Protein AF-A0A3P1S5G3-F1 (afdb_monomer_lite)

pLDDT: mean 81.77, std 15.98, range [40.16, 96.75]

Foldseek 3Di:
DDDQAPVDPLLLVLLVVLQVVQCVVPCVPDDSVLLNCCCCVPVQVVHGDPDPVVSSVSSNPDHPVSSVVVVVVVVVVVVVPDDCVVCVVVVVVVPPDDD

Radius of gyration: 18.53 Å; chains: 1; bounding box: 34×32×60 Å

Sequence (99 aa):
MEKIDFENRQIQLSIVLKLHQLQRNDLNRLLYEHIEEYLEHVVWKKGFPATLHEAVNDILKVDAASVIQYLTSSAIVEGYYRPLSEFTNLINKGGKESE

Secondary structure (DSSP, 8-state):
----STT-HHHHHHHHHHHHHHHHTT-TT--HHHHHHHIIIIISTT---SSHHHHHHHHHH--HHHHHHHHHHHHHHHHHHS-THHHHHHHHGGG----

Structure (mmCIF, N/CA/C/O backbone):
data_AF-A0A3P1S5G3-F1
#
_entry.id   AF-A0A3P1S5G3-F1
#
loop_
_atom_site.group_PDB
_atom_site.id
_atom_site.type_symbol
_atom_site.label_atom_id
_atom_site.label_alt_id
_atom_site.label_comp_id
_atom_site.label_asym_id
_atom_site.label_entity_id
_atom_site.label_seq_id
_atom_site.pdbx_PDB_ins_code
_atom_site.Cartn_x
_atom_site.Cartn_y
_atom_site.Cartn_z
_atom_site.occupancy
_atom_site.B_iso_or_equiv
_atom_site.auth_seq_id
_atom_site.auth_comp_id
_atom_site.auth_asym_id
_atom_site.auth_atom_id
_atom_site.pdbx_PDB_model_num
ATOM 1 N N . MET A 1 1 ? 21.585 -4.385 -9.665 1.00 56.19 1 MET A N 1
ATOM 2 C CA . MET A 1 1 ? 20.116 -4.404 -9.803 1.00 56.19 1 MET A CA 1
ATOM 3 C C . MET A 1 1 ? 19.606 -3.386 -8.799 1.00 56.19 1 MET A C 1
ATOM 5 O O . MET A 1 1 ? 20.025 -3.480 -7.651 1.00 56.19 1 MET A O 1
ATOM 9 N N . GLU A 1 2 ? 18.879 -2.352 -9.226 1.00 62.19 2 GLU A N 1
ATOM 10 C CA . GLU A 1 2 ? 18.289 -1.390 -8.281 1.00 62.19 2 GLU A CA 1
ATOM 11 C C . GLU A 1 2 ? 17.377 -2.141 -7.312 1.00 62.19 2 GLU A C 1
ATOM 13 O O . GLU A 1 2 ? 16.649 -3.048 -7.718 1.00 62.19 2 GLU A O 1
ATOM 18 N N . LYS A 1 3 ? 17.462 -1.804 -6.028 1.00 72.38 3 LYS A N 1
ATOM 19 C CA . LYS A 1 3 ? 16.602 -2.400 -5.013 1.00 72.38 3 LYS A CA 1
ATOM 20 C C . LYS A 1 3 ? 15.190 -1.838 -5.215 1.00 72.38 3 LYS A C 1
ATOM 22 O O . LYS A 1 3 ? 15.013 -0.626 -5.329 1.00 72.38 3 LYS A O 1
ATOM 27 N N . ILE A 1 4 ? 14.212 -2.729 -5.357 1.00 84.38 4 ILE A N 1
ATOM 28 C CA . ILE A 1 4 ? 12.793 -2.385 -5.500 1.00 84.38 4 ILE A CA 1
ATOM 29 C C . ILE A 1 4 ? 12.196 -2.450 -4.095 1.00 84.38 4 ILE A C 1
ATOM 31 O O . ILE A 1 4 ? 11.693 -3.482 -3.666 1.00 84.38 4 ILE A O 1
ATOM 35 N N . ASP A 1 5 ? 12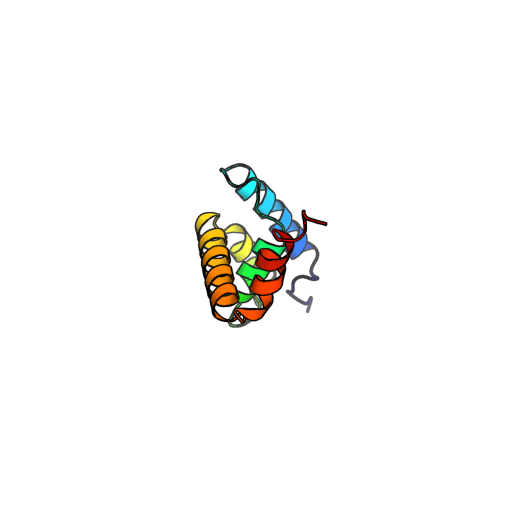.369 -1.364 -3.351 1.00 86.94 5 ASP A N 1
ATOM 36 C CA . ASP A 1 5 ? 11.865 -1.172 -1.992 1.00 86.94 5 ASP A CA 1
ATOM 37 C C . ASP A 1 5 ? 11.402 0.282 -1.795 1.00 86.94 5 ASP A C 1
ATOM 39 O O . ASP A 1 5 ? 11.492 1.105 -2.708 1.00 86.94 5 ASP A O 1
ATOM 43 N N . PHE A 1 6 ? 10.894 0.614 -0.611 1.00 89.69 6 PHE A N 1
ATOM 44 C CA . PHE A 1 6 ? 10.354 1.948 -0.327 1.00 89.69 6 PHE A CA 1
ATOM 45 C C . PHE A 1 6 ? 11.398 3.083 -0.366 1.00 89.69 6 PHE A C 1
ATOM 47 O O . PHE A 1 6 ? 11.020 4.251 -0.427 1.00 89.69 6 PHE A O 1
ATOM 54 N N . GLU A 1 7 ? 12.700 2.778 -0.436 1.00 90.25 7 GLU A N 1
ATOM 55 C CA . GLU A 1 7 ? 13.764 3.774 -0.654 1.00 90.25 7 GLU A CA 1
ATOM 56 C C . GLU A 1 7 ? 13.917 4.151 -2.138 1.00 90.25 7 GLU A C 1
ATOM 58 O O . GLU A 1 7 ? 14.580 5.133 -2.492 1.00 90.25 7 GLU A O 1
ATOM 63 N N . ASN A 1 8 ? 13.297 3.392 -3.045 1.00 92.31 8 ASN A N 1
ATOM 64 C CA . ASN A 1 8 ? 13.317 3.699 -4.464 1.00 92.31 8 ASN A CA 1
ATOM 65 C C . ASN A 1 8 ? 12.445 4.930 -4.767 1.00 92.31 8 ASN A C 1
ATOM 67 O O . ASN A 1 8 ? 11.217 4.912 -4.651 1.00 92.31 8 ASN A O 1
ATOM 71 N N . ARG A 1 9 ? 13.076 5.998 -5.267 1.00 94.06 9 ARG A N 1
ATOM 72 C CA . ARG A 1 9 ? 12.411 7.273 -5.586 1.00 94.06 9 ARG A CA 1
ATOM 73 C C . ARG A 1 9 ? 11.212 7.130 -6.532 1.00 94.06 9 ARG A C 1
ATOM 75 O O . ARG A 1 9 ? 10.253 7.888 -6.424 1.00 94.06 9 ARG A O 1
ATOM 82 N N . GLN A 1 10 ? 11.255 6.200 -7.484 1.00 94.25 10 GLN A N 1
ATOM 83 C CA . GLN A 1 10 ? 10.162 5.993 -8.439 1.00 94.25 10 GLN A CA 1
ATOM 84 C C . GLN A 1 10 ? 8.952 5.331 -7.764 1.00 94.25 10 GLN A C 1
ATOM 86 O O . GLN A 1 10 ? 7.812 5.656 -8.102 1.00 94.25 10 GLN A O 1
ATOM 91 N N . ILE A 1 11 ? 9.192 4.461 -6.779 1.00 94.81 11 ILE A N 1
ATOM 92 C CA . ILE A 1 11 ? 8.151 3.860 -5.937 1.0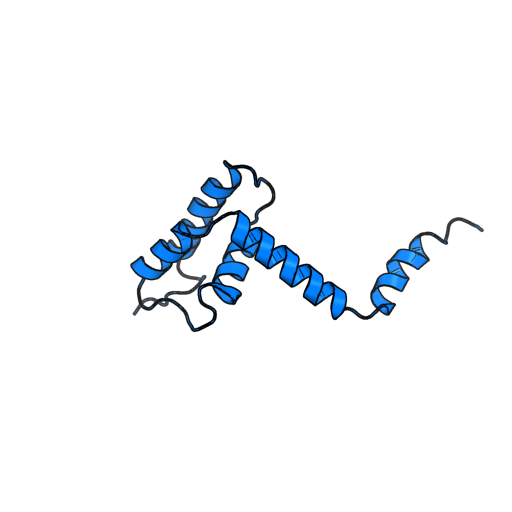0 94.81 11 ILE A CA 1
ATOM 93 C C . ILE A 1 11 ? 7.509 4.936 -5.063 1.00 94.81 11 ILE A C 1
ATOM 95 O O . ILE A 1 11 ? 6.294 5.113 -5.132 1.00 94.81 11 ILE A O 1
ATOM 99 N N . GLN A 1 12 ? 8.317 5.735 -4.361 1.00 96.12 12 GLN A N 1
ATOM 100 C CA . GLN A 1 12 ? 7.835 6.849 -3.535 1.00 96.12 12 GLN A CA 1
ATOM 101 C C . GLN A 1 12 ? 6.959 7.820 -4.339 1.00 96.12 12 GLN A C 1
ATOM 103 O O . GLN A 1 12 ? 5.838 8.143 -3.945 1.00 96.12 12 GLN A O 1
ATOM 108 N N . LEU A 1 13 ? 7.425 8.243 -5.521 1.00 96.44 13 LEU A N 1
ATOM 109 C CA . LEU A 1 13 ? 6.653 9.116 -6.411 1.00 96.44 13 LEU A CA 1
ATOM 110 C C . LEU A 1 13 ? 5.335 8.471 -6.853 1.00 96.44 13 LEU A C 1
ATOM 112 O O . LEU A 1 13 ? 4.309 9.147 -6.905 1.00 96.44 13 LEU A O 1
ATOM 116 N N . SER A 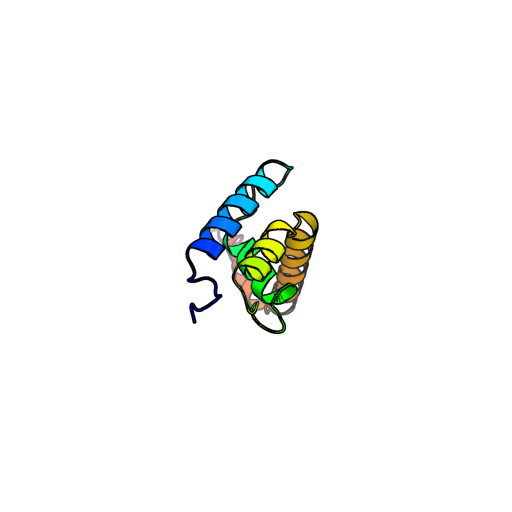1 14 ? 5.344 7.173 -7.151 1.00 96.31 14 SER A N 1
ATOM 117 C CA . SER A 1 14 ? 4.135 6.448 -7.553 1.00 96.31 14 SER A CA 1
ATOM 118 C C . SER A 1 14 ? 3.118 6.370 -6.414 1.00 96.31 14 SER A C 1
ATOM 120 O O . SER A 1 14 ? 1.927 6.575 -6.652 1.00 96.31 14 SER A O 1
ATOM 122 N N . ILE A 1 15 ? 3.578 6.155 -5.177 1.00 96.31 15 ILE A N 1
ATOM 123 C CA . ILE A 1 15 ? 2.728 6.168 -3.981 1.00 96.31 15 ILE A CA 1
ATOM 124 C C . ILE A 1 15 ? 2.134 7.562 -3.771 1.00 96.31 15 ILE A C 1
ATOM 126 O O . ILE A 1 15 ? 0.925 7.677 -3.598 1.00 96.31 15 ILE A O 1
ATOM 130 N N . VAL A 1 16 ? 2.931 8.632 -3.871 1.00 95.75 16 VAL A N 1
ATOM 131 C CA . VAL A 1 16 ? 2.438 10.019 -3.748 1.00 95.75 16 VAL A CA 1
ATOM 132 C C . VAL A 1 16 ? 1.384 10.338 -4.812 1.00 95.75 16 VAL A C 1
ATOM 134 O O . VAL A 1 16 ? 0.332 10.905 -4.508 1.00 95.75 16 VAL A O 1
ATOM 137 N N . LEU A 1 17 ? 1.628 9.954 -6.068 1.00 95.12 17 LEU A N 1
ATOM 138 C CA . LEU A 1 17 ? 0.658 10.147 -7.147 1.00 95.12 17 LEU A CA 1
ATOM 139 C C . LEU A 1 17 ? -0.644 9.401 -6.857 1.00 95.12 17 LEU A C 1
ATOM 141 O O . LEU A 1 17 ? -1.730 9.966 -7.015 1.00 95.12 17 LEU A O 1
ATOM 145 N N . LYS A 1 18 ? -0.539 8.151 -6.403 1.00 94.44 18 LYS A N 1
ATOM 146 C CA . LYS A 1 18 ? -1.699 7.340 -6.064 1.00 94.44 18 LYS A CA 1
ATOM 147 C C . LYS A 1 18 ? -2.455 7.892 -4.859 1.00 94.44 18 LYS A C 1
ATOM 149 O O . LYS A 1 18 ? -3.679 7.978 -4.910 1.00 94.44 18 LYS A O 1
ATOM 154 N N . LEU A 1 19 ? -1.752 8.333 -3.821 1.00 94.06 19 LEU A N 1
ATOM 155 C CA . LEU A 1 19 ? -2.324 8.978 -2.643 1.00 94.06 19 LEU A CA 1
ATOM 156 C C . LEU A 1 19 ? -3.194 10.167 -3.048 1.00 94.06 19 LEU A C 1
ATOM 158 O O . LEU A 1 19 ? -4.366 10.234 -2.686 1.00 94.06 19 LEU A O 1
ATOM 162 N N . HIS A 1 20 ? -2.657 11.060 -3.880 1.00 92.00 20 HIS A N 1
ATOM 163 C CA . HIS A 1 20 ? -3.411 12.203 -4.382 1.00 92.00 20 HIS A CA 1
ATOM 164 C C . HIS A 1 20 ? -4.608 11.812 -5.255 1.00 92.00 20 HIS A C 1
ATOM 166 O O . HIS A 1 20 ? -5.583 12.560 -5.306 1.00 92.00 20 HIS A O 1
ATOM 172 N N . GLN A 1 21 ? -4.561 10.681 -5.963 1.00 91.38 21 GLN A N 1
ATOM 173 C CA . GLN A 1 21 ? -5.725 10.166 -6.691 1.00 91.38 21 GLN A CA 1
ATOM 174 C C . GLN A 1 21 ? -6.803 9.642 -5.736 1.00 91.38 21 GLN A C 1
ATOM 176 O O . GLN A 1 21 ? -7.980 9.921 -5.945 1.00 91.38 21 GLN A O 1
ATOM 181 N N . LEU A 1 22 ? -6.413 8.919 -4.683 1.00 89.44 22 LEU A N 1
ATOM 182 C CA . LEU A 1 22 ? -7.340 8.376 -3.687 1.00 89.44 22 LEU A CA 1
ATOM 183 C C . LEU A 1 22 ? -7.992 9.484 -2.847 1.00 89.44 22 LEU A C 1
ATOM 185 O O . LEU A 1 22 ? -9.194 9.443 -2.606 1.00 89.44 22 LEU A O 1
ATOM 189 N N . GLN A 1 23 ? -7.233 10.514 -2.464 1.00 87.50 23 GLN A N 1
ATOM 190 C CA . GLN A 1 23 ? -7.741 11.648 -1.683 1.00 87.50 23 GLN A CA 1
ATOM 191 C C . GLN A 1 23 ? -8.812 12.460 -2.427 1.00 87.50 23 GLN A C 1
ATOM 193 O O . GLN A 1 23 ? -9.734 12.971 -1.798 1.00 87.50 23 GLN A O 1
ATOM 198 N N . ARG A 1 24 ? -8.736 12.548 -3.764 1.00 83.81 24 ARG A N 1
ATOM 199 C CA . ARG A 1 24 ? -9.741 13.257 -4.580 1.00 83.81 24 ARG A CA 1
ATOM 200 C C . ARG A 1 24 ? -11.111 12.575 -4.597 1.00 83.81 24 ARG A C 1
ATOM 202 O O . ARG A 1 24 ? -12.098 13.259 -4.837 1.00 83.81 24 ARG A O 1
ATOM 209 N N . ASN A 1 25 ? -11.165 11.267 -4.355 1.00 68.88 25 ASN A N 1
ATOM 210 C CA . ASN A 1 25 ? -12.361 10.434 -4.501 1.00 68.88 25 ASN A CA 1
ATOM 211 C C . ASN A 1 25 ? -12.892 9.963 -3.130 1.00 68.88 25 ASN A C 1
ATOM 213 O O . ASN A 1 25 ? -13.136 8.776 -2.953 1.00 68.88 25 ASN A O 1
ATOM 217 N N . ASP A 1 26 ? -13.042 10.890 -2.175 1.00 59.91 26 ASP A N 1
ATOM 218 C CA . ASP A 1 26 ? -13.691 10.707 -0.857 1.00 59.91 26 ASP A CA 1
ATOM 219 C C . ASP A 1 26 ? -12.835 10.282 0.357 1.00 59.91 26 ASP A C 1
ATOM 221 O O . ASP A 1 26 ? -13.401 9.945 1.396 1.00 59.91 26 ASP A O 1
ATOM 225 N N . LEU A 1 27 ? -11.495 10.385 0.335 1.00 60.16 27 LEU A N 1
ATOM 226 C CA . LEU A 1 27 ? -10.663 10.056 1.516 1.00 60.16 27 LEU A CA 1
ATOM 227 C C . LEU A 1 27 ? -9.532 11.044 1.822 1.00 60.16 27 LEU A C 1
ATOM 229 O O . LEU A 1 27 ? -8.352 10.694 1.825 1.00 60.16 27 LEU A O 1
ATOM 233 N N . ASN A 1 28 ? -9.895 12.264 2.219 1.00 65.25 28 ASN A N 1
ATOM 234 C CA . ASN A 1 28 ? -8.949 13.305 2.656 1.00 65.25 28 ASN A CA 1
ATOM 235 C C . ASN A 1 28 ? -8.092 12.955 3.895 1.00 65.25 28 ASN A C 1
ATOM 237 O O . ASN A 1 28 ? -7.285 13.776 4.319 1.00 65.25 28 ASN A O 1
ATOM 241 N N . ARG A 1 29 ? -8.264 11.775 4.506 1.00 78.06 29 ARG A N 1
ATOM 242 C CA . ARG A 1 29 ? -7.517 11.340 5.702 1.00 78.06 29 ARG A CA 1
ATOM 243 C C . ARG A 1 29 ? -6.476 10.251 5.436 1.00 78.06 29 ARG A C 1
ATOM 245 O O . ARG A 1 29 ? -5.790 9.853 6.373 1.00 78.06 29 ARG A O 1
ATOM 252 N N . LEU A 1 30 ? -6.360 9.745 4.205 1.00 85.50 30 LEU A N 1
ATOM 253 C CA . LEU A 1 30 ? -5.276 8.817 3.883 1.00 85.50 30 LEU A CA 1
ATOM 254 C C . LEU A 1 30 ? -3.940 9.558 3.910 1.00 85.50 30 LEU A C 1
ATOM 256 O O . LEU A 1 30 ? -3.832 10.668 3.381 1.00 85.50 30 LEU A O 1
ATOM 260 N N . LEU A 1 31 ? -2.950 8.920 4.523 1.00 91.12 31 LEU A N 1
ATOM 261 C CA . LEU A 1 31 ? -1.573 9.370 4.596 1.00 91.12 31 LEU A CA 1
ATOM 262 C C . LEU A 1 31 ? -0.701 8.422 3.775 1.00 91.12 31 LEU A C 1
ATOM 264 O O . LEU A 1 31 ? -1.145 7.349 3.358 1.00 91.12 31 LEU A O 1
ATOM 268 N N . TYR A 1 32 ? 0.527 8.847 3.523 1.00 92.88 32 TYR A N 1
ATOM 269 C CA . TYR A 1 32 ? 1.491 8.091 2.736 1.00 92.88 32 TYR A CA 1
ATOM 270 C C . TYR A 1 32 ? 1.814 6.743 3.403 1.00 92.88 32 TYR A C 1
ATOM 272 O O . TYR A 1 32 ? 1.750 5.699 2.753 1.00 92.88 32 TYR A O 1
ATOM 280 N N . GLU A 1 33 ? 2.013 6.765 4.720 1.00 92.69 33 GLU A N 1
ATOM 281 C CA . GLU A 1 33 ? 2.355 5.615 5.560 1.00 92.69 33 GLU A CA 1
ATOM 282 C C . GLU A 1 33 ? 1.271 4.532 5.502 1.00 92.69 33 GLU A C 1
ATOM 284 O O . GLU A 1 33 ? 1.572 3.347 5.432 1.00 92.69 33 GLU A O 1
ATOM 289 N N . HIS A 1 34 ? -0.007 4.920 5.420 1.00 92.00 34 HIS A N 1
ATOM 290 C CA . HIS A 1 34 ? -1.109 3.960 5.299 1.00 92.00 34 HIS A CA 1
ATOM 291 C C . HIS A 1 34 ? -1.045 3.139 4.003 1.00 92.00 34 HIS A C 1
ATOM 293 O O . HIS A 1 34 ? -1.486 1.989 3.974 1.00 92.00 34 HIS A O 1
ATOM 299 N N . ILE A 1 35 ? -0.553 3.737 2.913 1.00 93.69 35 ILE A N 1
ATOM 300 C CA . ILE A 1 35 ? -0.394 3.033 1.638 1.00 93.69 35 ILE A CA 1
ATOM 301 C C . ILE A 1 35 ? 0.841 2.135 1.697 1.00 93.69 35 ILE A C 1
ATOM 303 O O . ILE A 1 35 ? 0.769 1.005 1.222 1.00 93.69 35 ILE A O 1
ATOM 307 N N . GLU A 1 36 ? 1.939 2.598 2.298 1.00 95.06 36 GLU A N 1
ATOM 308 C CA . GLU A 1 36 ? 3.137 1.774 2.501 1.00 95.06 36 GLU A CA 1
ATOM 309 C C . GLU A 1 36 ? 2.852 0.546 3.362 1.00 95.06 36 GLU A C 1
ATOM 311 O O . GLU A 1 36 ? 3.117 -0.568 2.918 1.00 95.06 36 GLU A O 1
ATOM 316 N N . GLU A 1 37 ? 2.222 0.719 4.525 1.00 93.62 37 GLU A N 1
ATOM 317 C CA . GLU A 1 37 ? 1.842 -0.390 5.404 1.00 93.62 37 GLU A CA 1
ATOM 318 C C . GLU A 1 37 ? 0.918 -1.384 4.694 1.00 93.62 37 GLU A C 1
ATOM 320 O O . GLU A 1 37 ? 1.075 -2.599 4.822 1.00 93.62 37 GLU A O 1
ATOM 325 N N . TYR A 1 38 ? -0.048 -0.890 3.912 1.00 94.94 38 TYR A N 1
ATOM 326 C CA . TYR A 1 38 ? -0.926 -1.751 3.125 1.00 94.94 38 TYR A CA 1
ATOM 327 C C . TYR A 1 38 ? -0.148 -2.535 2.057 1.00 94.94 38 TYR A C 1
ATOM 329 O O . TYR A 1 38 ? -0.351 -3.741 1.893 1.00 94.94 38 TYR A O 1
ATOM 337 N N . LEU A 1 39 ? 0.762 -1.877 1.335 1.00 95.62 39 LEU A N 1
ATOM 338 C CA . LEU A 1 39 ? 1.613 -2.536 0.348 1.00 95.62 39 LEU A CA 1
ATOM 339 C C . LEU A 1 39 ? 2.502 -3.584 1.016 1.00 95.62 39 LEU A C 1
ATOM 341 O O . LEU A 1 39 ? 2.537 -4.714 0.547 1.00 95.62 39 LEU A O 1
ATOM 345 N N . GLU A 1 40 ? 3.151 -3.263 2.130 1.00 95.12 40 GLU A N 1
ATOM 346 C CA . GLU A 1 40 ? 4.048 -4.170 2.845 1.00 95.12 40 GLU A CA 1
ATOM 347 C C . GLU A 1 40 ? 3.311 -5.390 3.415 1.00 95.12 40 GLU A C 1
ATOM 349 O O . GLU A 1 40 ? 3.726 -6.536 3.221 1.00 95.12 40 GLU A O 1
ATOM 354 N N . HIS A 1 41 ? 2.189 -5.167 4.097 1.00 93.81 41 HIS A N 1
ATOM 355 C CA . HIS A 1 41 ? 1.530 -6.212 4.877 1.00 93.81 41 HIS A CA 1
ATOM 356 C C . HIS A 1 41 ? 0.438 -6.969 4.120 1.00 93.81 41 HIS A C 1
ATOM 358 O O . HIS A 1 41 ? 0.056 -8.067 4.545 1.00 93.81 41 HIS A O 1
ATOM 364 N N . VAL A 1 42 ? -0.052 -6.432 2.999 1.00 94.75 42 VAL A N 1
ATOM 365 C CA . VAL A 1 42 ? -1.115 -7.058 2.199 1.00 94.75 42 VAL A CA 1
ATOM 366 C C . VAL A 1 42 ? -0.612 -7.446 0.816 1.00 94.75 42 VAL A C 1
ATOM 368 O O . VAL A 1 42 ? -0.625 -8.633 0.484 1.00 94.75 42 VAL A O 1
ATOM 371 N N . VAL A 1 43 ? -0.158 -6.482 0.014 1.00 95.88 43 VAL A N 1
ATOM 372 C CA . VAL A 1 43 ? 0.144 -6.711 -1.412 1.00 95.88 43 VAL A CA 1
ATOM 373 C C . VAL A 1 43 ? 1.463 -7.467 -1.593 1.00 95.88 43 VAL A C 1
ATOM 375 O O . VAL A 1 43 ? 1.519 -8.487 -2.277 1.00 95.88 43 VAL A O 1
ATOM 378 N N . TRP A 1 44 ? 2.510 -7.019 -0.909 1.00 95.19 44 TRP A N 1
ATOM 379 C CA . TRP A 1 44 ? 3.879 -7.536 -0.961 1.00 95.19 44 TRP A CA 1
ATOM 380 C C . TRP A 1 44 ? 4.233 -8.386 0.259 1.00 95.19 44 TRP A C 1
ATOM 382 O O . TRP A 1 44 ? 5.401 -8.670 0.517 1.00 95.19 44 TRP A O 1
ATOM 392 N N . LYS A 1 45 ? 3.219 -8.902 0.966 1.00 93.69 45 LYS A N 1
ATOM 393 C CA . LYS A 1 45 ? 3.381 -9.781 2.136 1.00 93.69 45 LYS A CA 1
ATOM 394 C C . LYS A 1 45 ? 4.308 -10.978 1.885 1.00 93.69 45 LYS A C 1
ATOM 396 O O . LYS A 1 45 ? 4.929 -11.497 2.809 1.00 93.69 45 LYS A O 1
ATOM 401 N N . LYS A 1 46 ? 4.351 -11.473 0.644 1.00 92.12 46 LYS A N 1
ATOM 402 C CA . LYS A 1 46 ? 5.168 -12.628 0.229 1.00 92.12 46 LYS A CA 1
ATOM 403 C C . LYS A 1 46 ? 6.541 -12.239 -0.334 1.00 92.12 46 LYS A C 1
ATOM 405 O O . LYS A 1 46 ? 7.308 -13.130 -0.688 1.00 92.12 46 LYS A O 1
ATOM 410 N N . GLY A 1 47 ? 6.838 -10.947 -0.422 1.00 91.44 47 GLY A N 1
ATOM 411 C CA . GLY A 1 47 ? 8.057 -10.401 -1.005 1.00 91.44 47 GLY A CA 1
ATOM 412 C C . GLY A 1 47 ? 7.775 -9.219 -1.930 1.00 91.44 47 GLY A C 1
ATOM 413 O O . GLY A 1 47 ? 6.676 -9.084 -2.470 1.00 91.44 47 GLY A O 1
ATOM 414 N N . PHE A 1 48 ? 8.799 -8.386 -2.113 1.00 92.00 48 PHE A N 1
ATOM 415 C CA . PHE A 1 48 ? 8.761 -7.249 -3.026 1.00 92.00 48 PHE A CA 1
ATOM 416 C C . PHE A 1 48 ? 8.704 -7.697 -4.500 1.00 92.00 48 PHE A C 1
ATOM 418 O O . PHE A 1 48 ? 9.200 -8.780 -4.834 1.00 92.00 48 PHE A O 1
ATOM 425 N N . PRO A 1 49 ? 8.146 -6.862 -5.394 1.00 92.62 49 PRO A N 1
ATOM 426 C CA . PRO A 1 49 ? 8.145 -7.108 -6.833 1.00 92.62 49 PRO A CA 1
ATOM 427 C C . PRO A 1 49 ? 9.558 -7.232 -7.413 1.00 92.62 49 PRO A C 1
ATOM 429 O O . PRO A 1 49 ? 10.501 -6.599 -6.935 1.00 92.62 49 PRO A O 1
ATOM 432 N N . ALA A 1 50 ? 9.711 -8.020 -8.480 1.00 91.50 50 ALA A N 1
ATOM 433 C CA . ALA A 1 50 ? 11.015 -8.254 -9.102 1.00 91.50 50 ALA A CA 1
ATOM 434 C C . ALA A 1 50 ? 11.460 -7.075 -9.982 1.00 91.50 50 ALA A C 1
ATOM 436 O O . ALA A 1 50 ? 12.655 -6.884 -10.221 1.00 91.50 50 ALA A O 1
ATOM 437 N N . THR A 1 51 ? 10.501 -6.288 -10.476 1.00 93.75 51 THR A N 1
ATOM 438 C CA . THR A 1 51 ? 10.749 -5.153 -11.366 1.00 93.75 51 THR A CA 1
ATOM 439 C C . THR A 1 51 ? 10.001 -3.896 -10.926 1.00 93.75 51 THR A C 1
ATOM 441 O O . THR A 1 51 ? 8.947 -3.955 -10.294 1.00 93.75 51 THR A O 1
ATOM 444 N N . LEU A 1 52 ? 10.516 -2.731 -11.333 1.00 92.81 52 LEU A N 1
ATOM 445 C CA . LEU A 1 52 ? 9.854 -1.449 -11.084 1.00 92.81 52 LEU A CA 1
ATOM 446 C C . LEU A 1 52 ? 8.448 -1.393 -11.698 1.00 92.81 52 LEU A C 1
ATOM 448 O O . LEU A 1 52 ? 7.530 -0.865 -11.082 1.00 92.81 52 LEU A O 1
ATOM 452 N N . HIS A 1 53 ? 8.270 -1.927 -12.909 1.00 94.12 53 HIS A N 1
ATOM 453 C CA . HIS A 1 53 ? 6.972 -1.913 -13.581 1.00 94.12 53 HIS A CA 1
ATOM 454 C C . HIS A 1 53 ? 5.906 -2.662 -12.773 1.00 94.12 53 HIS A C 1
ATOM 456 O O . HIS A 1 53 ? 4.797 -2.152 -12.621 1.00 94.12 53 HIS A O 1
ATOM 462 N N . GLU A 1 54 ? 6.247 -3.836 -12.237 1.00 95.19 54 GLU A N 1
ATOM 463 C CA . GLU A 1 54 ? 5.350 -4.605 -11.371 1.00 95.19 54 GLU A CA 1
ATOM 464 C C . GLU A 1 54 ? 4.990 -3.806 -10.116 1.00 95.19 54 GLU A C 1
ATOM 466 O O . GLU A 1 54 ? 3.808 -3.639 -9.830 1.00 95.19 54 GLU A O 1
ATOM 471 N N . ALA A 1 55 ? 5.984 -3.210 -9.445 1.00 95.50 55 ALA A N 1
ATOM 472 C CA . ALA A 1 55 ? 5.749 -2.388 -8.259 1.00 95.50 55 ALA A CA 1
ATOM 473 C C . ALA A 1 55 ? 4.822 -1.198 -8.534 1.00 95.50 55 ALA A C 1
ATOM 475 O O . ALA A 1 55 ? 3.856 -0.975 -7.807 1.00 95.50 55 ALA A O 1
ATOM 476 N N . VAL A 1 56 ? 5.066 -0.454 -9.615 1.00 95.56 56 VAL A N 1
ATOM 477 C CA . VAL A 1 56 ? 4.218 0.682 -10.004 1.00 95.56 56 VAL A CA 1
ATOM 478 C C . VAL A 1 56 ? 2.804 0.218 -10.352 1.00 95.56 56 VAL A C 1
ATOM 480 O O . VAL A 1 56 ? 1.833 0.865 -9.964 1.00 95.56 56 VAL A O 1
ATOM 483 N N . ASN A 1 57 ? 2.662 -0.906 -11.055 1.00 96.75 57 ASN A N 1
ATOM 484 C CA . ASN A 1 57 ? 1.354 -1.455 -11.405 1.00 96.75 57 ASN A CA 1
ATOM 485 C C . ASN A 1 57 ? 0.552 -1.855 -10.158 1.00 96.75 57 ASN A C 1
ATOM 487 O O . ASN A 1 57 ? -0.643 -1.572 -10.086 1.00 96.75 57 ASN A O 1
ATOM 491 N N . ASP A 1 58 ? 1.206 -2.468 -9.173 1.00 96.50 58 ASP A N 1
ATOM 492 C CA . ASP A 1 58 ? 0.590 -2.826 -7.895 1.00 96.50 58 ASP A CA 1
ATOM 493 C C . ASP A 1 58 ? 0.111 -1.580 -7.140 1.00 96.50 58 ASP A C 1
ATOM 495 O O . ASP A 1 58 ? -1.052 -1.513 -6.739 1.00 96.50 58 ASP A O 1
ATOM 499 N N . ILE A 1 59 ? 0.957 -0.547 -7.041 1.00 96.56 59 ILE A N 1
ATOM 500 C CA . ILE A 1 59 ? 0.616 0.738 -6.405 1.00 96.56 59 ILE A CA 1
ATOM 501 C C . ILE A 1 59 ? -0.602 1.375 -7.081 1.00 96.56 59 ILE A C 1
ATOM 503 O O . ILE A 1 59 ? -1.550 1.797 -6.419 1.00 96.56 59 ILE A O 1
ATOM 507 N N . LEU A 1 60 ? -0.621 1.433 -8.413 1.00 95.12 60 LEU A N 1
ATOM 508 C CA . LEU A 1 60 ? -1.714 2.073 -9.144 1.00 95.12 60 LEU A CA 1
ATOM 509 C C . LEU A 1 60 ? -3.042 1.310 -9.036 1.00 95.12 60 LEU A C 1
ATOM 511 O O . LEU A 1 60 ? -4.099 1.932 -9.179 1.00 95.12 60 LEU A O 1
ATOM 515 N N . LYS A 1 61 ? -3.009 0.008 -8.731 1.00 95.62 61 LYS A N 1
ATOM 516 C CA . LYS A 1 61 ? -4.200 -0.817 -8.480 1.00 95.62 61 LYS A CA 1
ATOM 517 C C . LYS A 1 61 ? -4.764 -0.689 -7.069 1.00 95.62 61 LYS A C 1
ATOM 519 O O . LYS A 1 61 ? -5.903 -1.099 -6.873 1.00 95.62 61 LYS A O 1
ATOM 524 N N . VAL A 1 62 ? -4.021 -0.112 -6.121 1.00 93.62 62 VAL A N 1
ATOM 525 C CA . VAL A 1 62 ? -4.507 0.105 -4.750 1.00 93.62 62 VAL A CA 1
ATOM 526 C C . VAL A 1 62 ? -5.838 0.854 -4.783 1.00 93.62 62 VAL A C 1
ATOM 528 O O . VAL A 1 62 ? -5.985 1.865 -5.472 1.00 93.62 62 VAL A O 1
ATOM 531 N N . ASP A 1 63 ? -6.823 0.382 -4.036 1.00 91.50 63 ASP A N 1
ATOM 532 C CA . ASP A 1 63 ? -8.102 1.061 -3.898 1.00 91.50 63 ASP A CA 1
ATOM 533 C C . ASP A 1 63 ? -8.318 1.555 -2.466 1.00 91.50 63 ASP A C 1
ATOM 535 O O . ASP A 1 63 ? -7.805 1.016 -1.486 1.00 91.50 63 ASP A O 1
ATOM 539 N N . ALA A 1 64 ? -9.092 2.628 -2.374 1.00 87.94 64 ALA A N 1
ATOM 540 C CA . ALA A 1 64 ? -9.420 3.315 -1.138 1.00 87.94 64 ALA A CA 1
ATOM 541 C C . ALA A 1 64 ? -10.089 2.394 -0.099 1.00 87.94 64 A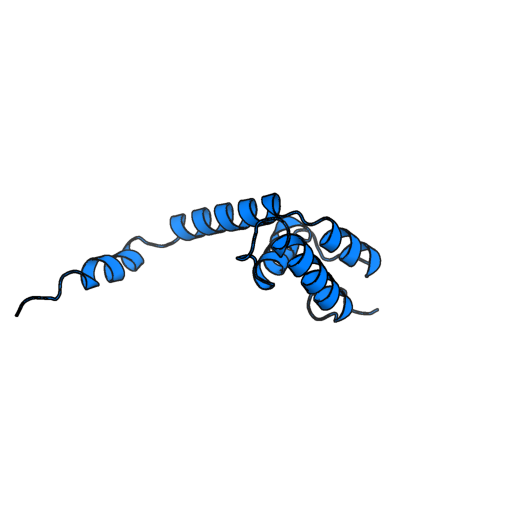LA A C 1
ATOM 543 O O . ALA A 1 64 ? -9.756 2.452 1.086 1.00 87.94 64 ALA A O 1
ATOM 544 N N . ALA A 1 65 ? -11.019 1.541 -0.538 1.00 89.00 65 ALA A N 1
ATOM 545 C CA . ALA A 1 65 ? -11.800 0.691 0.351 1.00 89.00 65 ALA A CA 1
ATOM 546 C C . ALA A 1 65 ? -10.930 -0.397 0.992 1.00 89.00 65 ALA A C 1
ATOM 548 O O . ALA A 1 65 ? -11.005 -0.599 2.205 1.00 89.00 65 ALA A O 1
ATOM 549 N N . SER A 1 66 ? -10.051 -1.030 0.213 1.00 91.00 66 SER A N 1
ATOM 550 C CA . SER A 1 66 ? -9.121 -2.046 0.706 1.00 91.00 66 SER A CA 1
ATOM 551 C C . SER A 1 66 ? -8.140 -1.490 1.736 1.00 91.00 66 SER A C 1
ATOM 553 O O . SER A 1 66 ? -7.893 -2.138 2.755 1.00 91.00 66 SER A O 1
ATOM 555 N N . VAL A 1 67 ? -7.621 -0.274 1.520 1.00 90.88 67 VAL A N 1
ATOM 556 C CA . VAL A 1 67 ? -6.725 0.381 2.488 1.00 90.88 67 VAL A CA 1
ATOM 557 C C . VAL A 1 67 ? -7.462 0.660 3.801 1.00 90.88 67 VAL A C 1
ATOM 559 O O . VAL A 1 67 ? -6.960 0.312 4.866 1.00 90.88 67 VAL A O 1
ATOM 562 N N . ILE A 1 68 ? -8.682 1.212 3.764 1.00 88.88 68 ILE A N 1
ATOM 563 C CA . ILE A 1 68 ? -9.468 1.446 4.991 1.00 88.88 68 ILE A CA 1
ATOM 564 C C . ILE A 1 68 ? -9.791 0.140 5.710 1.00 88.88 68 ILE A C 1
ATOM 566 O O . ILE A 1 68 ? -9.718 0.076 6.939 1.00 88.88 68 ILE A O 1
ATOM 570 N N . GLN A 1 69 ? -10.185 -0.892 4.964 1.00 90.44 69 GLN A N 1
ATOM 571 C CA . GLN A 1 69 ? -10.517 -2.190 5.536 1.00 90.44 69 GLN A CA 1
ATOM 572 C C . GLN A 1 69 ? -9.313 -2.779 6.271 1.00 90.44 69 GLN A C 1
ATOM 574 O O . GLN A 1 69 ? -9.466 -3.294 7.382 1.00 90.44 69 GLN A O 1
ATOM 579 N N . TYR A 1 70 ? -8.123 -2.660 5.681 1.00 91.69 70 TYR A N 1
ATOM 580 C CA . TYR A 1 70 ? -6.874 -3.039 6.323 1.00 91.69 70 TYR A CA 1
ATOM 581 C C . TYR A 1 70 ? -6.627 -2.231 7.601 1.00 91.69 70 TYR A C 1
ATOM 583 O O . TYR A 1 70 ? -6.525 -2.834 8.664 1.00 91.69 70 TYR A O 1
ATOM 591 N N . LEU A 1 71 ? -6.635 -0.894 7.538 1.00 87.88 71 LEU A N 1
ATOM 592 C CA . LEU A 1 71 ? -6.397 -0.039 8.712 1.00 87.88 71 LEU A CA 1
ATOM 593 C C . LEU A 1 71 ? -7.387 -0.324 9.849 1.00 87.88 71 LEU A C 1
ATOM 595 O O . LEU A 1 71 ? -7.004 -0.405 11.013 1.00 87.88 71 LEU A O 1
ATOM 599 N N . THR A 1 72 ? -8.662 -0.526 9.512 1.00 87.12 72 THR A N 1
ATOM 600 C CA . THR A 1 72 ? -9.708 -0.859 10.487 1.00 87.12 72 THR A CA 1
ATOM 601 C C . THR A 1 72 ? -9.437 -2.214 11.135 1.00 87.12 72 THR A C 1
ATOM 603 O O . THR A 1 72 ? -9.539 -2.350 12.353 1.00 87.12 72 THR A O 1
ATOM 606 N N . SER A 1 73 ? -9.052 -3.212 10.336 1.00 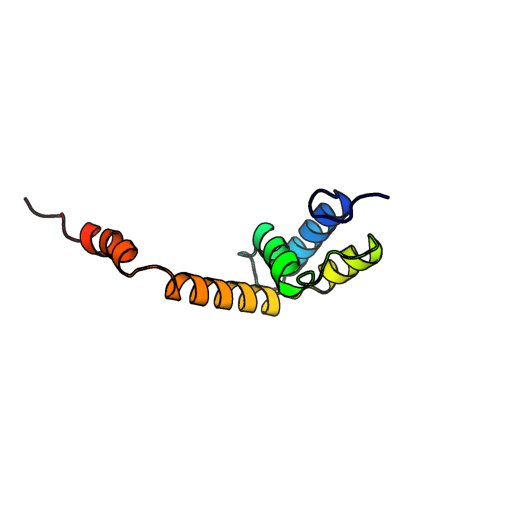87.38 73 SER A N 1
ATOM 607 C CA . SER A 1 73 ? -8.713 -4.548 10.837 1.00 87.38 73 SER A CA 1
ATOM 608 C C . SER A 1 73 ? -7.477 -4.506 11.737 1.00 87.38 73 SER A C 1
ATOM 610 O O . SER A 1 73 ? -7.486 -5.100 12.813 1.00 87.38 73 SER A O 1
ATOM 612 N N . SER A 1 74 ? -6.446 -3.756 11.345 1.00 83.06 74 SER A N 1
ATOM 613 C CA . SER A 1 74 ? -5.220 -3.576 12.125 1.00 83.06 74 SER A CA 1
ATOM 614 C C . SER A 1 74 ? -5.481 -2.855 13.448 1.00 83.06 74 SER A C 1
ATOM 616 O O . SER A 1 74 ? -5.014 -3.321 14.483 1.00 83.06 74 SER A O 1
ATOM 618 N N . ALA A 1 75 ? -6.301 -1.800 13.461 1.00 78.12 75 ALA A N 1
ATOM 619 C CA . ALA A 1 75 ? -6.667 -1.084 14.685 1.00 78.12 75 ALA A CA 1
ATOM 620 C C . ALA A 1 75 ? -7.487 -1.949 15.662 1.00 78.12 75 ALA A C 1
ATOM 622 O O . ALA A 1 75 ? -7.301 -1.859 16.876 1.00 78.12 75 ALA A O 1
ATOM 623 N N . ILE A 1 76 ? -8.377 -2.811 15.153 1.00 70.25 76 ILE A N 1
ATOM 624 C CA . ILE A 1 76 ? -9.125 -3.776 15.979 1.00 70.25 76 ILE A CA 1
ATOM 625 C C . ILE A 1 76 ? -8.170 -4.791 16.608 1.00 70.25 76 ILE A C 1
ATOM 627 O O . ILE A 1 76 ? -8.265 -5.070 17.802 1.00 70.25 76 ILE A O 1
ATOM 631 N N . VAL A 1 77 ? -7.253 -5.337 15.808 1.00 66.94 77 VAL A N 1
ATOM 632 C CA . VAL A 1 77 ? -6.240 -6.287 16.274 1.00 66.94 77 VAL A CA 1
ATOM 633 C C . VAL A 1 77 ? -5.364 -5.636 17.342 1.00 66.94 77 VAL A C 1
ATOM 635 O O . VAL A 1 77 ? -5.208 -6.189 18.427 1.00 66.94 77 VAL A O 1
ATOM 638 N N . GLU A 1 78 ? -4.853 -4.435 17.089 1.00 68.50 78 GLU A N 1
ATOM 639 C CA . GLU A 1 78 ? -4.031 -3.702 18.048 1.00 68.50 78 GLU A CA 1
ATOM 640 C C . GLU A 1 78 ? -4.798 -3.402 19.345 1.00 68.50 78 GLU A C 1
ATOM 642 O O . GLU A 1 78 ? -4.292 -3.658 20.436 1.00 68.50 78 GLU A O 1
ATOM 647 N N . GLY A 1 79 ? -6.048 -2.941 19.247 1.00 63.66 79 GLY A N 1
ATOM 648 C CA . GLY A 1 79 ? -6.908 -2.692 20.405 1.00 63.66 79 GLY A CA 1
ATOM 649 C C . GLY A 1 79 ? -7.223 -3.951 21.218 1.00 63.66 79 GLY A C 1
ATOM 650 O O . GLY A 1 79 ? -7.303 -3.874 22.441 1.00 63.66 79 GLY A O 1
ATOM 651 N N . TYR A 1 80 ? -7.354 -5.109 20.566 1.00 60.84 80 TYR A N 1
ATOM 652 C CA . TYR A 1 80 ? -7.545 -6.399 21.235 1.00 60.84 80 TYR A CA 1
ATOM 653 C C . TYR A 1 80 ? -6.296 -6.851 22.006 1.00 60.84 80 TYR A C 1
ATOM 655 O O . TYR A 1 80 ? -6.412 -7.430 23.086 1.00 60.84 80 TYR A O 1
ATOM 663 N N . TYR A 1 81 ? -5.102 -6.583 21.470 1.00 60.88 81 TYR A N 1
ATOM 664 C CA . TYR A 1 81 ? -3.837 -6.960 22.105 1.00 60.88 81 TYR A CA 1
ATOM 665 C C . TYR A 1 81 ? -3.306 -5.926 23.112 1.00 60.88 81 TYR A C 1
ATOM 667 O O . TYR A 1 81 ? -2.400 -6.256 23.881 1.00 60.88 81 TYR A O 1
ATOM 675 N N . ARG A 1 82 ? -3.863 -4.707 23.169 1.00 54.25 82 ARG A N 1
ATOM 676 C CA . ARG A 1 82 ? -3.500 -3.730 24.205 1.00 54.25 82 ARG A CA 1
ATOM 677 C C . ARG A 1 82 ? -4.101 -4.117 25.562 1.00 54.25 82 ARG A C 1
ATOM 679 O O . ARG A 1 82 ? -5.318 -4.276 25.678 1.00 54.25 82 ARG A O 1
ATOM 686 N N . PRO A 1 83 ? -3.284 -4.233 26.624 1.00 60.56 83 PRO A N 1
ATOM 687 C CA . PRO A 1 83 ? -3.795 -4.538 27.949 1.00 60.56 83 PRO A CA 1
ATOM 688 C C . PRO A 1 83 ? -4.672 -3.390 28.471 1.00 60.56 83 PRO A C 1
ATOM 690 O O . PRO A 1 83 ? -4.331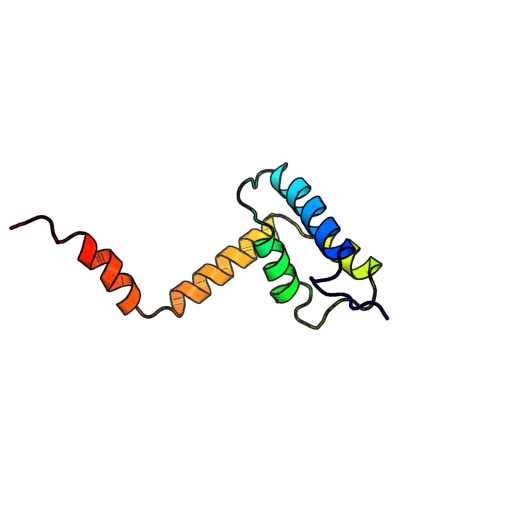 -2.213 28.346 1.00 60.56 83 PRO A O 1
ATOM 693 N N . LEU A 1 84 ? -5.786 -3.745 29.127 1.00 59.88 84 LEU A N 1
ATOM 694 C CA . LEU A 1 84 ? -6.757 -2.807 29.722 1.00 59.88 84 LEU A CA 1
ATOM 695 C C . LEU A 1 84 ? -6.110 -1.740 30.629 1.00 59.88 84 LEU A C 1
ATOM 697 O O . LEU A 1 84 ? -6.659 -0.653 30.792 1.00 59.88 84 LEU A O 1
ATOM 701 N N . SER A 1 85 ? -4.927 -2.030 31.179 1.00 63.28 85 SER A N 1
ATOM 702 C CA . SER A 1 85 ? -4.122 -1.121 31.999 1.00 63.28 85 SER A CA 1
ATOM 703 C C . SER A 1 85 ? -3.709 0.173 31.294 1.00 63.28 85 SER A C 1
ATOM 705 O O . SER A 1 85 ? -3.523 1.188 31.963 1.00 63.28 85 SER A O 1
ATOM 707 N N . GLU A 1 86 ? -3.571 0.174 29.965 1.00 60.03 86 GLU A N 1
ATOM 708 C CA . GLU A 1 86 ? -3.240 1.396 29.217 1.00 60.03 86 GLU A CA 1
ATOM 709 C C . GLU A 1 86 ? -4.432 2.356 29.100 1.00 60.03 86 GLU A C 1
ATOM 711 O O . GLU A 1 86 ? -4.249 3.574 29.059 1.00 60.03 86 GLU A O 1
ATOM 716 N N . PHE A 1 87 ? -5.663 1.836 29.148 1.00 60.81 87 PHE A N 1
ATOM 717 C CA . PHE A 1 87 ? -6.880 2.652 29.165 1.00 60.81 87 PHE A CA 1
ATOM 718 C C . PHE A 1 87 ? -7.161 3.259 30.546 1.00 60.81 87 PHE A C 1
ATOM 720 O O . PHE A 1 87 ? -7.819 4.296 30.647 1.00 60.81 87 PHE A O 1
ATOM 727 N N . THR A 1 88 ? -6.608 2.686 31.618 1.00 60.25 88 THR A N 1
ATOM 728 C CA . THR A 1 88 ? -6.773 3.191 32.990 1.00 60.25 88 THR A CA 1
ATOM 729 C C . THR A 1 88 ? -6.244 4.619 33.150 1.00 60.25 88 THR A C 1
ATOM 731 O O . THR A 1 88 ? -6.824 5.411 33.888 1.00 60.25 88 THR A O 1
ATOM 734 N N . ASN A 1 89 ? -5.196 5.000 32.411 1.00 59.69 89 ASN A N 1
ATOM 735 C CA . ASN A 1 89 ? -4.658 6.367 32.426 1.00 59.69 89 ASN A CA 1
ATOM 736 C C . ASN A 1 89 ? -5.578 7.396 31.747 1.00 59.69 89 ASN A C 1
ATOM 738 O O . ASN A 1 89 ? -5.559 8.570 32.120 1.00 59.69 89 ASN A O 1
ATOM 742 N N . LEU A 1 90 ? -6.391 6.970 30.776 1.00 60.38 90 LEU A N 1
ATOM 743 C CA . LEU A 1 90 ? -7.399 7.819 30.133 1.00 60.38 90 LEU A CA 1
ATOM 744 C C . LEU A 1 90 ? -8.621 8.002 31.037 1.00 60.38 90 LEU A C 1
ATOM 746 O O . LEU A 1 90 ? -9.134 9.111 31.156 1.00 60.38 90 LEU A O 1
ATOM 750 N N . ILE A 1 91 ? -9.035 6.940 31.732 1.00 62.88 91 ILE A N 1
ATOM 751 C CA . ILE A 1 91 ? -10.173 6.967 32.661 1.00 62.88 91 ILE A CA 1
ATOM 752 C C . ILE A 1 91 ? -9.825 7.748 33.942 1.00 62.88 91 ILE A C 1
ATOM 754 O O . ILE A 1 91 ? -10.623 8.556 34.409 1.00 62.88 91 ILE A O 1
ATOM 758 N N . ASN A 1 92 ? -8.607 7.601 34.474 1.00 58.03 92 ASN A N 1
ATOM 759 C CA . ASN A 1 92 ? -8.191 8.282 35.708 1.00 58.03 92 ASN A CA 1
ATOM 760 C C . ASN A 1 92 ? -7.901 9.784 35.541 1.00 58.03 92 ASN A C 1
ATOM 762 O O . ASN A 1 92 ? -7.898 10.511 36.534 1.00 58.03 92 ASN A O 1
ATOM 766 N N . LYS A 1 93 ? -7.675 10.286 34.318 1.00 54.91 93 LYS A N 1
ATOM 767 C CA . LYS A 1 93 ? -7.475 11.729 34.076 1.00 54.91 93 LYS A CA 1
ATOM 768 C C . LYS A 1 93 ? -8.765 12.555 34.126 1.00 54.91 93 LYS A C 1
ATOM 770 O O . LYS A 1 93 ? -8.671 13.767 34.275 1.00 54.91 93 LYS A O 1
ATOM 775 N N . GLY A 1 94 ? -9.942 11.927 34.065 1.00 52.59 94 GLY A N 1
ATOM 776 C CA . GLY A 1 94 ? -11.235 12.604 34.245 1.00 52.59 94 GLY A CA 1
ATOM 777 C C . GLY A 1 94 ? -11.670 12.780 35.706 1.00 52.59 94 GLY A C 1
ATOM 778 O O . GLY A 1 94 ? -12.731 13.339 35.948 1.00 52.59 94 GLY A O 1
ATOM 779 N N . GLY A 1 95 ? -10.886 12.287 36.674 1.00 50.41 95 GLY A N 1
ATOM 780 C CA . GLY A 1 95 ? -11.252 12.252 38.098 1.00 50.41 95 GLY A CA 1
ATOM 781 C C . GLY A 1 95 ? -10.447 13.178 39.013 1.00 50.41 95 GLY A C 1
ATOM 782 O O . GLY A 1 95 ? -10.509 13.012 40.227 1.00 50.41 95 GLY A O 1
ATOM 783 N N . LYS A 1 96 ? -9.663 14.121 38.474 1.00 48.47 96 LYS A N 1
ATOM 784 C CA . LYS A 1 96 ? -8.931 15.115 39.280 1.00 48.47 96 LYS A CA 1
ATOM 785 C C . LYS A 1 96 ? -9.302 16.548 38.907 1.00 48.47 96 LYS A C 1
ATOM 787 O O . LYS A 1 96 ? -8.449 17.348 38.547 1.00 48.47 96 LYS A O 1
ATOM 792 N N . GLU A 1 97 ? -10.581 16.860 39.047 1.00 51.94 97 GLU A N 1
ATOM 793 C CA . GLU A 1 97 ? -11.026 18.180 39.494 1.00 51.94 97 GLU A CA 1
ATOM 794 C C . GLU A 1 97 ? -11.768 17.954 40.810 1.00 51.94 97 GLU A C 1
ATOM 796 O O . GLU A 1 97 ? -12.929 17.565 40.777 1.00 51.94 97 GLU A O 1
ATOM 801 N N . SER A 1 98 ? -11.072 18.076 41.944 1.00 46.25 98 SER A N 1
ATOM 802 C CA . SER A 1 98 ? -11.600 18.359 43.295 1.00 46.25 98 SER A CA 1
ATOM 803 C C . SER A 1 98 ? -10.487 18.112 44.314 1.00 46.25 98 SER A C 1
ATOM 805 O O . SER A 1 98 ? -10.231 16.964 44.667 1.00 46.25 98 SER A O 1
ATOM 807 N N . GLU A 1 99 ? -9.780 19.179 44.686 1.00 40.16 99 GLU A N 1
ATOM 808 C CA . GLU A 1 99 ? -9.504 19.645 46.065 1.00 40.16 99 GLU A CA 1
ATOM 809 C C . GLU A 1 99 ? -8.410 20.719 46.059 1.00 40.16 99 GLU A C 1
ATOM 811 O O . GLU A 1 99 ? -7.309 20.468 45.515 1.00 40.16 99 GLU A O 1
#